Protein AF-A0A3L6FPJ0-F1 (afdb_monomer_lite)

Secondary structure (DSSP, 8-state):
--------PPP------GGGGGSTTHHHHHHHHHHS----SSHHHHHHHHHHHHHHHHHHHHHHHHHHHHHHHHHHHHHHHHHHHHHHHH---HHHHHHHHHHHHHHHHHHHHHHHHHHHHHHHHHHHHHGGG--

Organism: Zea mays (NCBI:txid4577)

pLDDT: mean 85.6, std 16.17, range [37.06, 98.19]

Sequence (135 aa):
MLSTEDSKKPVATFRYELLWHKKPDFRELVCRSWELPIRSKGSLNIWKEKVKRLKKYLKGWNFNEEGSNKRRREDLLKKINGLDIKNEEGGLSDNEKMAKKDCELLLNKLLFEEEMKMKQRARERLITEGDENTN

Structure (mmCIF, N/CA/C/O backbone):
data_AF-A0A3L6FPJ0-F1
#
_entry.id   AF-A0A3L6FPJ0-F1
#
loop_
_atom_site.group_PDB
_atom_site.id
_atom_site.type_symbol
_atom_site.label_atom_id
_atom_site.label_alt_id
_atom_site.label_comp_id
_atom_site.label_asym_id
_atom_site.label_entity_id
_atom_site.label_seq_id
_atom_site.pdbx_PDB_ins_code
_atom_site.Cartn_x
_atom_site.Cartn_y
_atom_site.Cartn_z
_atom_site.occupancy
_atom_site.B_iso_or_equiv
_atom_site.auth_seq_id
_atom_site.auth_comp_id
_atom_site.auth_asym_id
_atom_site.auth_atom_id
_atom_site.pdbx_PDB_model_num
ATOM 1 N N . MET A 1 1 ? 35.752 20.734 18.075 1.00 37.16 1 MET A N 1
ATOM 2 C CA . MET A 1 1 ? 34.520 20.906 17.277 1.00 37.16 1 MET A CA 1
ATOM 3 C C . MET A 1 1 ? 34.354 19.657 16.432 1.00 37.16 1 MET A C 1
ATOM 5 O O . MET A 1 1 ? 35.190 19.419 15.574 1.00 37.16 1 MET A O 1
ATOM 9 N N . LEU A 1 2 ? 33.370 18.817 16.751 1.00 37.06 2 LEU A N 1
ATOM 10 C CA . LEU A 1 2 ? 33.024 17.641 15.951 1.00 37.06 2 LEU A CA 1
ATOM 11 C C . LEU A 1 2 ? 32.244 18.127 14.726 1.00 37.06 2 LEU A C 1
ATOM 13 O O . LEU A 1 2 ? 31.154 18.673 14.881 1.00 37.06 2 LEU A O 1
ATOM 17 N N . SER A 1 3 ? 32.824 17.978 13.537 1.00 38.97 3 SER A N 1
ATOM 18 C CA . SER A 1 3 ? 32.113 18.202 12.279 1.00 38.97 3 SER A CA 1
ATOM 19 C C . SER A 1 3 ? 31.053 17.119 12.132 1.00 38.97 3 SER A C 1
ATOM 21 O O . SER A 1 3 ? 31.372 15.942 11.988 1.00 38.97 3 SER A O 1
ATOM 23 N N . THR A 1 4 ? 29.787 17.514 12.192 1.00 42.22 4 THR A N 1
ATOM 24 C CA . THR A 1 4 ? 28.667 16.697 11.736 1.00 42.22 4 THR A CA 1
ATOM 25 C C . THR A 1 4 ? 28.790 16.532 10.228 1.00 42.22 4 THR A C 1
ATOM 27 O O . THR A 1 4 ? 28.515 17.464 9.475 1.00 42.22 4 THR A O 1
ATOM 30 N N . GLU A 1 5 ? 29.238 15.360 9.787 1.00 47.47 5 GLU A N 1
ATOM 31 C CA . GLU A 1 5 ? 29.054 14.934 8.406 1.00 47.47 5 GLU A CA 1
ATOM 32 C C . GLU A 1 5 ? 27.550 14.872 8.124 1.00 47.47 5 GLU A C 1
ATOM 34 O O . GLU A 1 5 ? 26.813 14.089 8.729 1.00 47.47 5 GLU A O 1
ATOM 39 N N . ASP A 1 6 ? 27.087 15.733 7.218 1.00 45.09 6 ASP A N 1
ATOM 40 C CA . ASP A 1 6 ? 25.748 15.669 6.645 1.00 45.09 6 ASP A CA 1
ATOM 41 C C . ASP A 1 6 ? 25.563 14.301 5.979 1.00 45.09 6 ASP A C 1
ATOM 43 O O . ASP A 1 6 ? 25.961 14.072 4.832 1.00 45.09 6 ASP A O 1
ATOM 47 N N . SER A 1 7 ? 24.947 13.367 6.703 1.00 44.91 7 SER A N 1
ATOM 48 C CA . SER A 1 7 ? 24.533 12.080 6.160 1.00 44.91 7 SER A CA 1
ATOM 49 C C . SER A 1 7 ? 23.449 12.331 5.106 1.00 44.91 7 SER A C 1
ATOM 51 O O . SER A 1 7 ? 22.256 12.449 5.405 1.00 44.91 7 SER A O 1
ATOM 53 N N . LYS A 1 8 ? 23.865 12.485 3.841 1.00 46.53 8 LYS A N 1
ATOM 54 C CA . LYS A 1 8 ? 22.958 12.556 2.691 1.00 46.53 8 LYS A CA 1
ATOM 55 C C . LYS A 1 8 ? 22.072 11.318 2.727 1.00 46.53 8 LYS A C 1
ATOM 57 O O . LYS A 1 8 ? 22.552 10.206 2.514 1.00 46.53 8 LYS A O 1
ATOM 62 N N . LYS A 1 9 ? 20.769 11.512 2.966 1.00 43.84 9 LYS A N 1
ATOM 63 C CA . LYS A 1 9 ? 19.780 10.432 2.861 1.00 43.84 9 LYS A CA 1
ATOM 64 C C . LYS A 1 9 ? 19.988 9.727 1.515 1.00 43.84 9 LYS A C 1
ATOM 66 O O . LYS A 1 9 ? 19.951 10.409 0.486 1.00 43.84 9 LYS A O 1
ATOM 71 N N . PRO A 1 10 ? 20.222 8.404 1.495 1.00 52.47 10 PRO A N 1
ATOM 72 C CA . PRO A 1 10 ? 20.493 7.698 0.256 1.00 52.47 10 PRO A CA 1
ATOM 73 C C . PRO A 1 10 ? 19.323 7.904 -0.704 1.00 52.47 10 PRO A C 1
ATOM 75 O O . PRO A 1 10 ? 18.157 7.727 -0.341 1.00 52.47 10 PRO A O 1
ATOM 78 N N . VAL A 1 11 ? 19.636 8.317 -1.934 1.00 56.69 11 VAL A N 1
ATOM 79 C CA . VAL A 1 11 ? 18.635 8.472 -2.991 1.00 56.69 11 VAL A CA 1
ATOM 80 C C . VAL A 1 11 ? 17.964 7.118 -3.176 1.00 56.69 11 VAL A C 1
ATOM 82 O O . VAL A 1 11 ? 18.628 6.139 -3.513 1.00 56.69 11 VAL A O 1
ATOM 85 N N . ALA A 1 12 ? 16.652 7.050 -2.945 1.00 64.62 12 ALA A N 1
ATOM 86 C CA . ALA A 1 12 ? 15.902 5.812 -3.085 1.00 64.62 12 ALA A CA 1
ATOM 87 C C . ALA A 1 12 ? 16.012 5.294 -4.532 1.00 64.62 12 ALA A C 1
ATOM 89 O O . ALA A 1 12 ? 15.372 5.796 -5.468 1.00 64.62 12 ALA A O 1
ATOM 90 N N . THR A 1 13 ? 16.866 4.289 -4.725 1.00 71.94 13 THR A N 1
ATOM 91 C CA . THR A 1 13 ? 16.999 3.567 -5.986 1.00 71.94 13 THR A CA 1
ATOM 92 C C . THR A 1 13 ? 15.699 2.824 -6.276 1.00 71.94 13 THR A C 1
ATOM 94 O O . THR A 1 13 ? 14.972 2.409 -5.373 1.00 71.94 13 THR A O 1
ATOM 97 N N . PHE A 1 14 ? 15.351 2.710 -7.561 1.00 79.50 14 PHE A N 1
ATOM 98 C CA . PHE A 1 14 ? 14.171 1.939 -7.949 1.00 79.50 14 PHE A CA 1
ATOM 99 C C . PHE A 1 14 ? 14.372 0.480 -7.545 1.00 79.50 14 PHE A C 1
ATOM 101 O O . PHE A 1 14 ? 15.333 -0.134 -8.006 1.00 79.50 14 PHE A O 1
ATOM 108 N N . ARG A 1 15 ? 13.451 -0.069 -6.754 1.00 81.81 15 ARG A N 1
ATOM 109 C CA . ARG A 1 15 ? 13.391 -1.499 -6.451 1.00 81.81 15 ARG A CA 1
ATOM 110 C C . ARG A 1 15 ? 12.026 -2.032 -6.825 1.00 81.81 15 ARG A C 1
ATOM 112 O O . ARG A 1 15 ? 11.018 -1.352 -6.644 1.00 81.81 15 ARG A O 1
ATOM 119 N N . TYR A 1 16 ? 12.031 -3.230 -7.381 1.00 83.94 16 TYR A N 1
ATOM 120 C CA . TYR A 1 16 ? 10.822 -3.933 -7.755 1.00 83.94 16 TYR A CA 1
ATOM 121 C C . TYR A 1 16 ? 10.286 -4.702 -6.542 1.00 83.94 16 TYR A C 1
ATOM 123 O O . TYR A 1 16 ? 11.023 -5.481 -5.945 1.00 83.94 16 TYR A O 1
ATOM 131 N N . GLU A 1 17 ? 9.016 -4.525 -6.176 1.00 85.56 17 GLU A N 1
ATOM 132 C CA . GLU A 1 17 ? 8.413 -5.321 -5.099 1.00 85.56 17 GLU A CA 1
ATOM 133 C C . GLU A 1 17 ? 7.624 -6.495 -5.667 1.00 85.56 17 GLU A C 1
ATOM 135 O O . GLU A 1 17 ? 6.728 -6.318 -6.493 1.00 85.56 17 GLU A O 1
ATOM 140 N N . LEU A 1 18 ? 7.885 -7.703 -5.167 1.00 84.50 18 LEU A N 1
ATOM 141 C CA . LEU A 1 18 ? 7.206 -8.909 -5.651 1.00 84.50 18 LEU A CA 1
ATOM 142 C C . LEU A 1 18 ? 5.691 -8.853 -5.433 1.00 84.50 18 LEU A C 1
ATOM 144 O O . LEU A 1 18 ? 4.928 -9.368 -6.253 1.00 84.50 18 LEU A O 1
ATOM 148 N N . LEU A 1 19 ? 5.254 -8.191 -4.358 1.00 84.81 19 LEU A N 1
ATOM 149 C CA . LEU A 1 19 ? 3.840 -8.036 -4.021 1.00 84.81 19 LEU A CA 1
ATOM 150 C C . LEU A 1 19 ? 3.064 -7.181 -5.024 1.00 84.81 19 LEU A C 1
ATOM 152 O O . LEU A 1 19 ? 1.837 -7.271 -5.039 1.00 84.81 19 LEU A O 1
ATOM 156 N N . TRP A 1 20 ? 3.731 -6.401 -5.881 1.00 89.81 20 TRP A N 1
ATOM 157 C CA . TRP A 1 20 ? 3.044 -5.643 -6.924 1.00 89.81 20 TRP A CA 1
ATOM 158 C C . TRP A 1 20 ? 2.245 -6.559 -7.857 1.00 89.81 20 TRP A C 1
ATOM 160 O O . TRP A 1 20 ? 1.114 -6.233 -8.186 1.00 89.81 20 TRP A O 1
ATOM 170 N N . HIS A 1 21 ? 2.738 -7.763 -8.167 1.00 87.19 21 HIS A N 1
ATOM 171 C CA . HIS A 1 21 ? 2.002 -8.740 -8.983 1.00 87.19 21 HIS A CA 1
ATOM 172 C C . HIS A 1 21 ? 0.673 -9.205 -8.378 1.00 87.19 21 HIS A C 1
ATOM 174 O O . HIS A 1 21 ? -0.197 -9.670 -9.106 1.00 87.19 21 HIS A O 1
ATOM 180 N N . LYS A 1 22 ? 0.520 -9.124 -7.050 1.00 86.88 22 LYS A N 1
ATOM 181 C CA . LYS A 1 22 ? -0.718 -9.523 -6.365 1.00 86.88 22 LYS A CA 1
ATOM 182 C C . LYS A 1 22 ? -1.793 -8.439 -6.434 1.00 86.88 22 LYS A C 1
ATOM 184 O O . LYS A 1 22 ? -2.932 -8.693 -6.049 1.00 86.88 22 LYS A O 1
ATOM 189 N N . LYS A 1 23 ? -1.438 -7.230 -6.878 1.00 87.19 23 LYS A N 1
ATOM 190 C CA . LYS A 1 23 ? -2.381 -6.130 -7.041 1.00 87.19 23 LYS A CA 1
ATOM 191 C C . LYS A 1 23 ? -3.168 -6.330 -8.343 1.00 87.19 23 LYS A C 1
ATOM 193 O O . LYS A 1 23 ? -2.552 -6.561 -9.385 1.00 87.19 23 LYS A O 1
ATOM 198 N N . PRO A 1 24 ? -4.509 -6.274 -8.299 1.00 87.25 24 PRO A N 1
ATOM 199 C CA . PRO A 1 24 ? -5.352 -6.626 -9.444 1.00 87.25 24 PRO A CA 1
ATOM 200 C C . PRO A 1 24 ? -5.132 -5.707 -10.656 1.00 87.25 24 PRO A C 1
ATOM 202 O O . PRO A 1 24 ? -5.232 -6.149 -11.796 1.00 87.25 24 PRO A O 1
ATOM 205 N N . ASP A 1 25 ? -4.774 -4.448 -10.414 1.00 87.88 25 ASP A N 1
ATOM 206 C CA . ASP A 1 25 ? -4.526 -3.407 -11.414 1.00 87.88 25 ASP A CA 1
ATOM 207 C C . ASP A 1 25 ? -3.102 -3.438 -11.998 1.00 87.88 25 ASP A C 1
ATOM 209 O O . ASP A 1 25 ? -2.837 -2.821 -13.032 1.00 87.88 25 ASP A O 1
ATOM 213 N N . PHE A 1 26 ? -2.170 -4.176 -11.385 1.00 90.81 26 PHE A N 1
ATOM 214 C CA . PHE A 1 26 ? -0.754 -4.108 -11.748 1.00 90.81 26 PHE A CA 1
ATOM 215 C C . PHE A 1 26 ? -0.472 -4.567 -13.181 1.00 90.81 26 PHE A C 1
ATOM 217 O O . PHE A 1 26 ? 0.278 -3.916 -13.911 1.00 90.81 26 PHE A O 1
ATOM 224 N N . ARG A 1 27 ? -1.078 -5.679 -13.617 1.00 92.06 27 ARG A N 1
ATOM 225 C CA . ARG A 1 27 ? -0.866 -6.201 -14.978 1.00 92.06 27 ARG A CA 1
ATOM 226 C C . ARG A 1 27 ? -1.337 -5.201 -16.027 1.00 92.06 27 ARG A C 1
ATOM 228 O O . ARG A 1 27 ? -0.608 -4.910 -16.972 1.00 92.06 27 ARG A O 1
ATOM 235 N N . GLU A 1 28 ? -2.545 -4.680 -15.848 1.00 92.62 28 GLU A N 1
ATOM 236 C CA . GLU A 1 28 ? -3.127 -3.697 -16.757 1.00 92.62 28 GLU A CA 1
ATOM 237 C C . GLU A 1 28 ? -2.269 -2.431 -16.824 1.00 92.62 28 GLU A C 1
ATOM 239 O O . GLU A 1 28 ? -1.978 -1.925 -17.908 1.00 92.62 28 GLU A O 1
ATOM 244 N N . LEU A 1 29 ? -1.789 -1.965 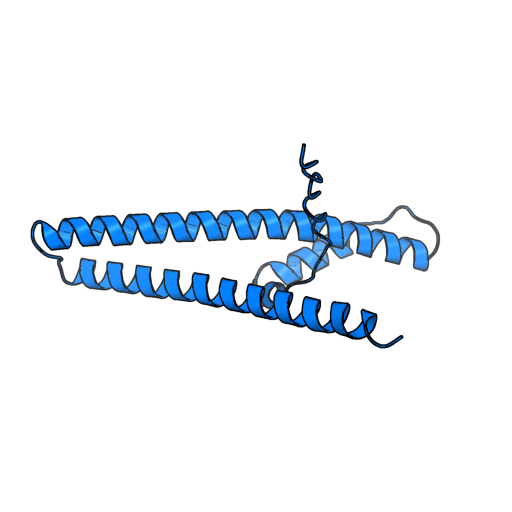-15.674 1.00 91.81 29 LEU A N 1
ATOM 245 C CA . LEU A 1 29 ? -0.896 -0.823 -15.565 1.00 91.81 29 LEU A CA 1
ATOM 246 C C . LEU A 1 29 ? 0.399 -1.012 -16.370 1.00 91.81 29 LEU A C 1
ATOM 248 O O . LEU A 1 29 ? 0.808 -0.113 -17.115 1.00 91.81 29 LEU A O 1
ATOM 252 N N . VAL A 1 30 ? 1.040 -2.179 -16.251 1.00 94.12 30 VAL A N 1
ATOM 253 C CA . VAL A 1 30 ? 2.259 -2.500 -17.008 1.00 94.12 30 VAL A CA 1
ATOM 254 C C . VAL A 1 30 ? 1.966 -2.545 -18.507 1.00 94.12 30 VAL A C 1
ATOM 256 O O . VAL A 1 30 ? 2.700 -1.915 -19.270 1.00 94.12 30 VAL A O 1
ATOM 259 N N . CYS A 1 31 ? 0.891 -3.221 -18.930 1.00 94.62 31 CYS A N 1
ATOM 260 C CA . CYS A 1 31 ? 0.482 -3.303 -20.337 1.00 94.62 31 CYS A CA 1
ATOM 261 C C . CYS A 1 31 ? 0.244 -1.914 -20.938 1.00 94.62 31 CYS A C 1
ATOM 263 O O . CYS A 1 31 ? 0.891 -1.558 -21.924 1.00 94.62 31 CYS A O 1
ATOM 265 N N . ARG A 1 32 ? -0.573 -1.082 -20.278 1.00 94.06 32 ARG A N 1
ATOM 266 C CA . ARG A 1 32 ? -0.855 0.298 -20.706 1.00 94.06 32 ARG A CA 1
ATOM 267 C C . ARG A 1 32 ? 0.430 1.111 -20.869 1.00 94.06 32 ARG A C 1
ATOM 269 O O . ARG A 1 32 ? 0.623 1.786 -21.875 1.00 94.06 32 ARG A O 1
ATOM 276 N N . SER A 1 33 ? 1.351 1.028 -19.905 1.00 94.12 33 SER A N 1
ATOM 277 C CA . SER A 1 33 ? 2.643 1.722 -19.989 1.00 94.12 33 SER A CA 1
ATOM 278 C C . SER A 1 33 ? 3.536 1.178 -21.112 1.00 94.12 33 SER A C 1
ATOM 280 O O . SER A 1 33 ? 4.282 1.936 -21.740 1.00 94.12 33 SER A O 1
ATOM 282 N N . TRP A 1 34 ? 3.473 -0.125 -21.389 1.00 94.12 34 TRP A N 1
ATOM 283 C CA . TRP A 1 34 ? 4.294 -0.788 -22.401 1.00 94.12 34 TRP A CA 1
ATOM 284 C C . TRP A 1 34 ? 3.826 -0.517 -23.834 1.00 94.12 34 TRP A C 1
ATOM 286 O O . TRP A 1 34 ? 4.659 -0.379 -24.734 1.00 94.12 34 TRP A O 1
ATOM 296 N N . GLU A 1 35 ? 2.518 -0.417 -24.047 1.00 94.50 35 GLU A N 1
ATOM 297 C CA . GLU A 1 35 ? 1.886 -0.202 -25.355 1.00 94.50 35 GLU A CA 1
ATOM 298 C C . GLU A 1 35 ? 2.089 1.215 -25.894 1.00 94.50 35 GLU A C 1
ATOM 300 O O . GLU A 1 35 ? 2.150 1.408 -27.108 1.00 94.50 35 GLU A O 1
ATOM 305 N N . LEU A 1 36 ? 2.281 2.202 -25.013 1.00 92.38 36 LEU A N 1
ATOM 306 C CA . LEU A 1 36 ? 2.511 3.584 -25.428 1.00 92.38 36 LEU A CA 1
ATOM 307 C C . LEU A 1 36 ? 3.697 3.688 -26.415 1.00 92.38 36 LEU A C 1
ATOM 309 O O . LEU A 1 36 ? 4.777 3.131 -26.161 1.00 92.38 36 LEU A O 1
ATOM 313 N N . PRO A 1 37 ? 3.558 4.446 -27.515 1.00 91.44 37 PRO A N 1
ATOM 314 C CA . PRO A 1 37 ? 4.608 4.562 -28.516 1.00 91.44 37 PRO A CA 1
ATOM 315 C C . PRO A 1 37 ? 5.865 5.228 -27.939 1.00 91.44 37 PRO A C 1
ATOM 317 O O . PRO A 1 37 ? 5.807 6.002 -26.979 1.00 91.44 37 PRO A O 1
ATOM 320 N N . ILE A 1 38 ? 7.019 4.920 -28.530 1.00 92.69 38 ILE A N 1
ATOM 321 C CA . ILE A 1 38 ? 8.299 5.578 -28.250 1.00 92.69 38 ILE A CA 1
ATOM 322 C C . ILE A 1 38 ? 8.815 6.161 -29.558 1.00 92.69 38 ILE A C 1
ATOM 324 O O . ILE A 1 38 ? 8.972 5.447 -30.545 1.00 92.69 38 ILE A O 1
ATOM 328 N N . ARG A 1 39 ? 9.119 7.459 -29.553 1.00 88.44 39 ARG A N 1
ATOM 329 C CA . ARG A 1 39 ? 9.763 8.137 -30.681 1.00 88.44 39 ARG A CA 1
ATOM 330 C C . ARG A 1 39 ? 11.276 7.961 -30.570 1.00 88.44 39 ARG A C 1
ATOM 332 O O . ARG A 1 39 ? 11.977 8.859 -30.121 1.00 88.44 39 ARG A O 1
ATOM 339 N N . SER A 1 40 ? 11.766 6.775 -30.915 1.00 89.19 40 SER A N 1
ATOM 340 C CA . SER A 1 40 ? 13.199 6.483 -30.977 1.00 89.19 40 SER A CA 1
ATOM 341 C C . SER A 1 40 ? 13.501 5.551 -32.144 1.00 89.19 40 SER A C 1
ATOM 343 O O . SER A 1 40 ? 12.649 4.764 -32.552 1.00 89.19 40 SER A O 1
ATOM 345 N N . LYS A 1 41 ? 14.710 5.658 -32.697 1.00 88.94 41 LYS A N 1
ATOM 346 C CA . LYS A 1 41 ? 15.181 4.807 -33.793 1.00 88.94 41 LYS A CA 1
ATOM 347 C C . LYS A 1 41 ? 15.993 3.644 -33.220 1.00 88.94 41 LYS A C 1
ATOM 349 O O . LYS A 1 41 ? 16.844 3.847 -32.353 1.00 88.94 41 LYS A O 1
ATOM 354 N N . GLY A 1 42 ? 15.742 2.444 -33.740 1.00 91.75 42 GLY A N 1
ATOM 355 C CA . GLY A 1 42 ? 16.418 1.212 -33.332 1.00 91.75 42 GLY A CA 1
ATOM 356 C C . GLY A 1 42 ? 15.719 0.487 -32.179 1.00 91.75 42 GLY A C 1
ATOM 357 O O . GLY A 1 42 ? 15.307 1.092 -31.187 1.00 91.75 42 GLY A O 1
ATOM 358 N N . SER A 1 43 ? 15.610 -0.836 -32.305 1.00 90.19 43 SER A N 1
ATOM 359 C CA . SER A 1 43 ? 14.909 -1.716 -31.360 1.00 90.19 43 SER A CA 1
ATOM 360 C C . SER A 1 43 ? 15.443 -1.603 -29.928 1.00 90.19 43 SER A C 1
ATOM 362 O O . SER A 1 43 ? 14.660 -1.507 -28.983 1.00 90.19 43 SER A O 1
ATOM 364 N N . LEU A 1 44 ? 16.767 -1.531 -29.760 1.00 93.88 44 LEU A N 1
ATOM 365 C CA . LEU A 1 44 ? 17.404 -1.415 -28.447 1.00 93.88 44 LEU A CA 1
ATOM 366 C C . LEU A 1 44 ? 17.060 -0.096 -27.742 1.00 93.88 44 LEU A C 1
ATOM 368 O O . LEU A 1 44 ? 16.777 -0.091 -26.544 1.00 93.88 44 LEU A O 1
ATOM 372 N N . ASN A 1 45 ? 17.060 1.022 -28.469 1.00 93.38 45 ASN A N 1
ATOM 373 C CA . ASN A 1 45 ? 16.721 2.321 -27.889 1.00 93.38 45 ASN A CA 1
ATOM 374 C C . ASN A 1 45 ? 15.238 2.392 -27.522 1.00 93.38 45 ASN A C 1
ATOM 376 O O . ASN A 1 45 ? 14.899 2.883 -26.448 1.00 93.38 45 ASN A O 1
ATOM 380 N N . ILE A 1 46 ? 14.362 1.843 -28.370 1.00 93.69 46 ILE A N 1
ATOM 381 C CA . ILE A 1 46 ? 12.934 1.714 -28.060 1.00 93.69 46 ILE A CA 1
ATOM 382 C C . ILE A 1 46 ? 12.749 0.923 -26.764 1.00 93.69 46 ILE A C 1
ATOM 384 O O . ILE A 1 46 ? 12.033 1.373 -25.870 1.00 93.69 46 ILE A O 1
ATOM 388 N N . TRP A 1 47 ? 13.421 -0.223 -26.629 1.00 94.06 47 TRP A N 1
ATOM 389 C CA . TRP A 1 47 ? 13.347 -1.042 -25.422 1.00 94.06 47 TRP A CA 1
ATOM 390 C C . TRP A 1 47 ? 13.840 -0.289 -24.176 1.00 94.06 47 TRP A C 1
ATOM 392 O O . TRP A 1 47 ? 13.125 -0.238 -23.173 1.00 94.06 47 TRP A O 1
ATOM 402 N N . LYS A 1 48 ? 15.008 0.369 -24.246 1.00 94.44 48 LYS A N 1
ATOM 403 C CA . LYS A 1 48 ? 15.564 1.167 -23.136 1.00 94.44 48 LYS A CA 1
ATOM 404 C C . LYS A 1 48 ? 14.593 2.257 -22.674 1.00 94.44 48 LYS A C 1
ATOM 406 O O . LYS A 1 48 ? 14.346 2.395 -21.475 1.00 94.44 48 LYS A O 1
ATOM 411 N N . GLU A 1 49 ? 14.005 2.996 -23.611 1.00 95.19 49 GLU A N 1
ATOM 412 C CA . GLU A 1 49 ? 13.050 4.062 -23.296 1.00 95.19 49 GLU A CA 1
ATOM 413 C C . GLU A 1 49 ? 11.730 3.519 -22.727 1.00 95.19 49 GLU A C 1
ATOM 415 O O . GLU A 1 49 ? 11.199 4.090 -21.770 1.00 95.19 49 GLU A O 1
ATOM 420 N N . LYS A 1 50 ? 11.232 2.373 -23.219 1.00 95.00 50 LYS A N 1
ATOM 421 C CA . LYS A 1 50 ? 10.075 1.691 -22.612 1.00 95.00 50 LYS A CA 1
ATOM 422 C C . LYS A 1 50 ? 10.350 1.309 -21.159 1.00 95.00 50 LYS A C 1
ATOM 424 O O . LYS A 1 50 ? 9.546 1.630 -20.284 1.00 95.00 50 LYS A O 1
ATOM 429 N N . VAL A 1 51 ? 11.499 0.689 -20.880 1.00 93.69 51 VAL A N 1
ATOM 430 C CA . VAL A 1 51 ? 11.900 0.307 -19.515 1.00 93.69 51 VAL A CA 1
ATOM 431 C C . VAL A 1 51 ? 12.034 1.537 -18.615 1.00 93.69 51 VAL A C 1
ATOM 433 O O . VAL A 1 51 ? 11.542 1.534 -17.486 1.00 93.69 51 VAL A O 1
ATOM 436 N N . LYS A 1 52 ? 12.657 2.616 -19.101 1.00 93.38 52 LYS A N 1
ATOM 437 C CA . LYS A 1 52 ? 12.808 3.873 -18.353 1.00 93.38 52 LYS A CA 1
ATOM 438 C C . LYS A 1 52 ? 11.456 4.496 -17.999 1.00 93.38 52 LYS A C 1
ATOM 440 O O . LYS A 1 52 ? 11.243 4.875 -16.844 1.00 93.38 52 LYS A O 1
ATOM 445 N N . ARG A 1 53 ? 10.530 4.566 -18.961 1.00 94.50 53 ARG A N 1
ATOM 446 C CA . ARG A 1 53 ? 9.162 5.054 -18.736 1.00 94.50 53 ARG A CA 1
ATOM 447 C C . ARG A 1 53 ? 8.425 4.187 -17.722 1.00 94.50 53 ARG A C 1
ATOM 449 O O . ARG A 1 53 ? 7.851 4.730 -16.780 1.00 94.50 53 ARG A O 1
ATOM 456 N N . LEU A 1 54 ? 8.490 2.866 -17.878 1.00 94.50 54 LEU A N 1
ATOM 457 C CA . LEU A 1 54 ? 7.856 1.924 -16.962 1.00 94.50 54 LEU A CA 1
ATOM 458 C C . LEU A 1 54 ? 8.377 2.106 -15.531 1.00 94.50 54 LEU A C 1
ATOM 460 O O . LEU A 1 54 ? 7.576 2.251 -14.615 1.00 94.50 54 LEU A O 1
ATOM 464 N N . LYS A 1 55 ? 9.700 2.213 -15.337 1.00 92.81 55 LYS A N 1
ATOM 465 C CA . LYS A 1 55 ? 10.299 2.498 -14.021 1.00 92.81 55 LYS A CA 1
ATOM 466 C C . LYS A 1 55 ? 9.759 3.793 -13.411 1.00 92.81 55 LYS A C 1
ATOM 468 O O . LYS A 1 55 ? 9.393 3.803 -12.239 1.00 92.81 55 LYS A O 1
ATOM 473 N N . LYS A 1 56 ? 9.690 4.885 -14.183 1.00 91.38 56 LYS A N 1
ATOM 474 C CA . LYS A 1 56 ? 9.152 6.172 -13.699 1.00 91.38 56 LYS A CA 1
ATOM 475 C C . LYS A 1 56 ? 7.685 6.046 -13.286 1.00 91.38 56 LYS A C 1
ATOM 477 O O . LYS A 1 56 ? 7.306 6.553 -12.235 1.00 91.38 56 LYS A O 1
ATOM 482 N N . TYR A 1 57 ? 6.886 5.362 -14.097 1.00 91.81 57 TYR A N 1
ATOM 483 C CA . TYR A 1 57 ? 5.468 5.164 -13.830 1.00 91.81 57 TYR A CA 1
ATOM 484 C C . TYR A 1 57 ? 5.243 4.321 -12.567 1.00 91.81 57 TYR A C 1
ATOM 486 O O . TYR A 1 57 ? 4.504 4.733 -11.677 1.00 91.81 57 TYR A O 1
ATOM 494 N N . LEU A 1 58 ? 5.959 3.199 -12.438 1.00 92.75 58 LEU A N 1
ATOM 495 C CA . LEU A 1 58 ? 5.894 2.320 -11.268 1.00 92.75 58 LEU A CA 1
ATOM 496 C C . LEU A 1 58 ? 6.309 3.026 -9.974 1.00 92.75 58 LEU A C 1
ATOM 498 O O . LEU A 1 58 ? 5.688 2.796 -8.942 1.00 92.75 58 LEU A O 1
ATOM 502 N N . LYS A 1 59 ? 7.301 3.928 -10.020 1.00 90.00 59 LYS A N 1
ATOM 503 C CA . LYS A 1 59 ? 7.643 4.768 -8.858 1.00 90.00 59 LYS A CA 1
ATOM 504 C C . LYS A 1 59 ? 6.459 5.615 -8.394 1.00 90.00 59 LYS A C 1
ATOM 506 O O . LYS A 1 59 ? 6.172 5.645 -7.203 1.00 90.00 59 LYS A O 1
ATOM 511 N N . GLY A 1 60 ? 5.793 6.303 -9.324 1.00 90.88 60 GLY A N 1
ATOM 512 C CA . GLY A 1 60 ? 4.647 7.158 -9.005 1.00 90.88 60 GLY A CA 1
ATOM 513 C C . GLY A 1 60 ? 3.454 6.359 -8.485 1.00 90.88 60 GLY A C 1
ATOM 514 O O . GLY A 1 60 ? 2.864 6.719 -7.472 1.00 90.88 60 GLY A O 1
ATOM 515 N N . TRP A 1 61 ? 3.147 5.236 -9.133 1.00 92.50 61 TRP A N 1
ATOM 516 C CA . TRP A 1 61 ? 2.092 4.335 -8.677 1.00 92.50 61 TRP A CA 1
ATOM 517 C C . TRP A 1 61 ? 2.382 3.770 -7.280 1.00 92.50 61 TRP A C 1
ATOM 519 O O . TRP A 1 61 ? 1.522 3.866 -6.411 1.00 92.50 61 TRP A O 1
ATOM 529 N N . ASN A 1 62 ? 3.603 3.288 -7.011 1.00 90.81 62 ASN A N 1
ATOM 530 C CA . ASN A 1 62 ? 3.950 2.763 -5.686 1.00 90.81 62 ASN A CA 1
ATOM 531 C C . ASN A 1 62 ? 3.870 3.837 -4.594 1.00 90.81 62 ASN A C 1
ATOM 533 O O . ASN A 1 62 ? 3.421 3.545 -3.494 1.00 90.81 62 ASN A O 1
ATOM 537 N N . PHE A 1 63 ? 4.270 5.077 -4.890 1.00 90.19 63 PHE A N 1
ATOM 538 C CA . PHE A 1 63 ? 4.130 6.185 -3.942 1.00 90.19 63 PHE A CA 1
ATOM 539 C C . PHE A 1 63 ? 2.661 6.427 -3.561 1.00 90.19 63 PHE A C 1
ATOM 541 O O . PHE A 1 63 ? 2.337 6.587 -2.384 1.00 90.19 63 PHE A O 1
ATOM 548 N N . ASN A 1 64 ? 1.761 6.394 -4.547 1.00 91.69 64 ASN A N 1
ATOM 549 C CA . ASN A 1 64 ? 0.325 6.522 -4.303 1.00 91.69 64 ASN A CA 1
ATOM 550 C C . ASN A 1 64 ? -0.223 5.328 -3.507 1.00 91.69 64 ASN A C 1
ATOM 552 O O . ASN A 1 64 ? -0.983 5.528 -2.560 1.00 91.69 64 ASN A O 1
ATOM 556 N N . GLU A 1 65 ? 0.195 4.106 -3.845 1.00 90.06 65 GLU A N 1
ATOM 557 C CA . GLU A 1 65 ? -0.187 2.887 -3.125 1.00 90.06 65 GLU A CA 1
ATOM 558 C C . GLU A 1 65 ? 0.281 2.908 -1.664 1.00 90.06 65 GLU A C 1
ATOM 560 O O . GLU A 1 65 ? -0.494 2.604 -0.759 1.00 90.06 65 GLU A O 1
ATOM 565 N N . GLU A 1 66 ? 1.533 3.292 -1.398 1.00 89.38 66 GLU A N 1
ATOM 566 C CA . GLU A 1 66 ? 2.063 3.447 -0.038 1.00 89.38 66 GLU A CA 1
ATOM 567 C C . GLU A 1 66 ? 1.281 4.513 0.744 1.00 89.38 66 GLU A C 1
ATOM 569 O O . GLU A 1 66 ? 0.916 4.284 1.900 1.00 89.38 66 GLU A O 1
ATOM 574 N N . GLY A 1 67 ? 0.942 5.638 0.106 1.00 92.56 67 GLY A N 1
ATOM 575 C CA . GLY A 1 67 ? 0.102 6.676 0.703 1.00 92.56 67 GLY A CA 1
ATOM 576 C C . GLY A 1 67 ? -1.311 6.188 1.040 1.00 92.56 67 GLY A C 1
ATOM 577 O O . GLY A 1 67 ? -1.810 6.449 2.135 1.00 92.56 67 GLY A O 1
ATOM 578 N N . SER A 1 68 ? -1.939 5.444 0.129 1.00 93.00 68 SER A N 1
ATOM 579 C CA . SER A 1 68 ? -3.261 4.838 0.322 1.00 93.00 68 SER A CA 1
ATOM 580 C C . SER A 1 68 ? -3.256 3.827 1.473 1.00 93.00 68 SER A C 1
ATOM 582 O O . SER A 1 68 ? -4.092 3.900 2.375 1.00 93.00 68 SER A O 1
ATOM 584 N N . ASN A 1 69 ? -2.251 2.944 1.516 1.00 92.12 69 ASN A N 1
ATOM 585 C CA . ASN A 1 69 ? -2.090 1.972 2.599 1.00 92.12 69 ASN A CA 1
ATOM 586 C C . ASN A 1 69 ? -1.870 2.659 3.950 1.00 92.12 69 ASN A C 1
ATOM 588 O O . ASN A 1 69 ? -2.472 2.248 4.941 1.00 92.12 69 ASN A O 1
ATOM 592 N N . LYS A 1 70 ? -1.059 3.726 3.998 1.00 94.25 70 LYS A N 1
ATOM 593 C CA . LYS A 1 70 ? -0.839 4.506 5.222 1.00 94.25 70 LYS A CA 1
ATOM 594 C C . LYS A 1 70 ? -2.149 5.092 5.754 1.00 94.25 70 LYS A C 1
ATOM 596 O O . LYS A 1 70 ? -2.467 4.870 6.918 1.00 94.25 70 LYS A O 1
ATOM 601 N N . ARG A 1 71 ? -2.931 5.764 4.900 1.00 96.94 71 ARG A N 1
ATOM 602 C CA . ARG A 1 71 ? -4.242 6.325 5.281 1.00 96.94 71 ARG A CA 1
ATOM 603 C C . ARG A 1 71 ? -5.190 5.241 5.780 1.00 96.94 71 ARG A C 1
ATOM 605 O O . ARG A 1 71 ? -5.762 5.376 6.852 1.00 96.94 71 ARG A O 1
ATOM 612 N N . ARG A 1 72 ? -5.275 4.116 5.064 1.00 96.31 72 ARG A N 1
ATOM 613 C CA . ARG A 1 72 ? -6.121 2.987 5.466 1.00 96.31 72 ARG A CA 1
ATOM 614 C C . ARG A 1 72 ? -5.749 2.443 6.847 1.00 96.31 72 ARG A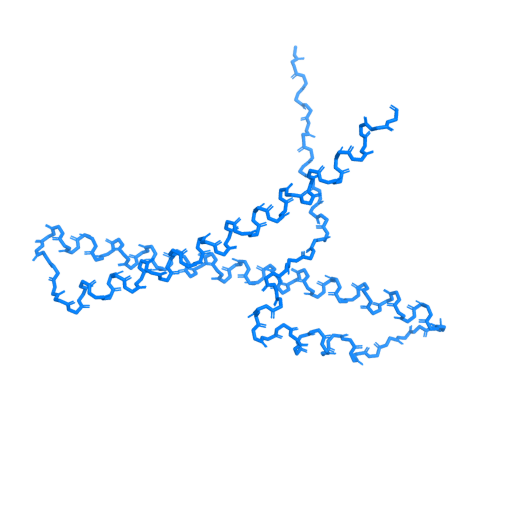 C 1
ATOM 616 O O . ARG A 1 72 ? -6.643 2.116 7.620 1.00 96.31 72 ARG A O 1
ATOM 623 N N . ARG A 1 73 ? -4.454 2.343 7.171 1.00 96.94 73 ARG A N 1
ATOM 624 C CA . ARG A 1 73 ? -4.003 1.944 8.516 1.00 96.94 73 ARG A CA 1
ATOM 625 C C . ARG A 1 73 ? -4.408 2.967 9.573 1.00 96.94 73 ARG A C 1
ATOM 627 O O . ARG A 1 73 ? -4.918 2.568 10.613 1.00 96.94 73 ARG A O 1
ATOM 634 N N . GLU A 1 74 ? -4.213 4.257 9.307 1.00 97.75 74 GLU A N 1
ATOM 635 C CA . GLU A 1 74 ? -4.618 5.333 10.222 1.00 97.75 74 GLU A CA 1
ATOM 636 C C . GLU A 1 74 ? -6.130 5.317 10.484 1.00 97.75 74 GLU A C 1
ATOM 638 O O . GLU A 1 74 ? -6.554 5.441 11.629 1.00 97.75 74 GLU A O 1
ATOM 643 N N . ASP A 1 75 ? -6.946 5.105 9.452 1.00 98.12 75 ASP A N 1
ATOM 644 C CA . ASP A 1 75 ? -8.404 5.046 9.580 1.00 98.12 75 ASP A CA 1
ATOM 645 C C . ASP A 1 75 ? -8.865 3.815 10.373 1.00 98.12 75 ASP A C 1
ATOM 647 O O . ASP A 1 75 ? -9.751 3.918 11.223 1.00 98.12 75 ASP A O 1
ATOM 651 N N . LEU A 1 76 ? -8.233 2.656 10.146 1.00 98.00 76 LEU A N 1
ATOM 652 C CA . LEU A 1 76 ? -8.492 1.445 10.931 1.00 98.00 76 LEU A CA 1
ATOM 653 C C . LEU A 1 76 ? -8.123 1.645 12.404 1.00 98.00 76 LEU A C 1
ATOM 655 O O . LEU A 1 76 ? -8.926 1.314 13.271 1.00 98.00 76 LEU A O 1
ATOM 659 N N . LEU A 1 77 ? -6.956 2.230 12.685 1.00 98.00 77 LEU A N 1
ATOM 660 C CA . LEU A 1 77 ? -6.517 2.535 14.049 1.00 98.00 77 LEU A CA 1
ATOM 661 C C . LEU A 1 77 ? -7.468 3.509 14.748 1.00 98.00 77 LEU A C 1
ATOM 663 O O . LEU A 1 77 ? -7.856 3.262 15.884 1.00 98.00 77 LEU A O 1
ATOM 667 N N . LYS A 1 78 ? -7.903 4.577 14.066 1.00 98.19 78 LYS A N 1
ATOM 668 C CA . LYS A 1 78 ? -8.894 5.519 14.610 1.00 98.19 78 LYS A CA 1
ATOM 669 C C . LYS A 1 78 ? -10.206 4.823 14.956 1.00 98.19 78 LYS A C 1
ATOM 671 O O . LYS A 1 78 ? -10.769 5.082 16.015 1.00 98.19 78 LYS A O 1
ATOM 676 N N . LYS A 1 79 ? -10.690 3.938 14.078 1.00 97.44 79 LYS A N 1
ATOM 677 C CA . LYS A 1 79 ? -11.933 3.194 14.308 1.00 97.44 79 LYS A CA 1
ATOM 678 C C . LYS A 1 79 ? -11.811 2.222 15.482 1.00 97.44 79 LYS A C 1
ATOM 680 O O . LYS A 1 79 ? -12.723 2.172 16.299 1.00 97.44 79 LYS A O 1
ATOM 685 N N . ILE A 1 80 ? -10.699 1.492 15.580 1.00 97.88 80 ILE A N 1
ATOM 686 C CA . ILE A 1 80 ? -10.418 0.600 16.715 1.00 97.88 80 ILE A CA 1
ATOM 687 C C . ILE A 1 80 ? -10.374 1.411 18.014 1.00 97.88 80 ILE A C 1
ATOM 689 O O . ILE A 1 80 ? -11.124 1.106 18.932 1.00 97.88 80 ILE A O 1
ATOM 693 N N . ASN A 1 81 ? -9.615 2.509 18.043 1.00 97.75 81 ASN A N 1
ATOM 694 C CA . ASN A 1 81 ? -9.495 3.369 19.220 1.00 97.75 81 ASN A CA 1
ATOM 695 C C . ASN A 1 81 ? -10.843 3.962 19.667 1.00 97.75 81 ASN A C 1
ATOM 697 O O . ASN A 1 81 ? -11.132 4.022 20.855 1.00 97.75 81 ASN A O 1
ATOM 701 N 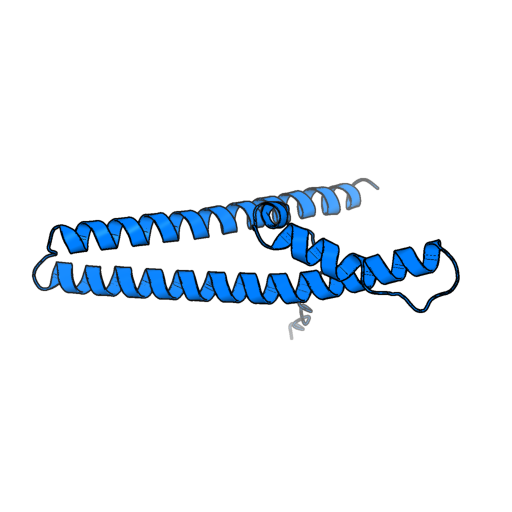N . GLY A 1 82 ? -11.696 4.381 18.727 1.00 97.12 82 GLY A N 1
ATOM 702 C CA . GLY A 1 82 ? -13.046 4.849 19.055 1.00 97.12 82 GLY A CA 1
ATOM 703 C C . GLY A 1 82 ? -13.928 3.757 19.674 1.00 97.12 82 GLY A C 1
ATOM 704 O O . GLY A 1 82 ? -14.708 4.037 20.581 1.00 97.12 82 GLY A O 1
ATOM 705 N N . LEU A 1 83 ? -13.786 2.508 19.216 1.00 96.56 83 LEU A N 1
ATOM 706 C CA . LEU A 1 83 ? -14.479 1.359 19.805 1.00 96.56 83 LEU A CA 1
ATOM 707 C C . LEU A 1 83 ? -13.898 0.975 21.173 1.00 96.56 83 LEU A C 1
ATOM 709 O O . LEU A 1 83 ? -14.655 0.550 22.037 1.00 96.56 83 LEU A O 1
ATOM 713 N N . ASP A 1 84 ? -12.596 1.152 21.391 1.00 96.25 84 ASP A N 1
ATOM 714 C CA . ASP A 1 84 ? -11.954 0.919 22.690 1.00 96.25 84 ASP A CA 1
ATOM 715 C C . ASP A 1 84 ? -12.442 1.900 23.752 1.00 96.25 84 ASP A C 1
ATOM 717 O O . ASP A 1 84 ? -12.897 1.464 24.807 1.00 96.25 84 ASP A O 1
ATOM 721 N N . ILE A 1 85 ? -12.469 3.197 23.432 1.00 96.88 85 ILE A N 1
ATOM 722 C CA . ILE A 1 85 ? -13.011 4.235 24.323 1.00 96.88 85 ILE A CA 1
ATOM 723 C C . ILE A 1 85 ? -14.461 3.909 24.693 1.00 96.88 85 ILE A C 1
ATOM 725 O O . ILE A 1 85 ? -14.816 3.861 25.867 1.00 96.88 85 ILE A O 1
ATOM 729 N N . LYS A 1 86 ? -15.298 3.586 23.699 1.00 95.38 86 LYS A N 1
ATOM 730 C CA . LYS A 1 86 ? -16.689 3.199 23.960 1.00 95.38 86 LYS A CA 1
ATOM 731 C C . LYS A 1 86 ? -16.786 1.952 24.850 1.00 95.38 86 LYS A C 1
ATOM 733 O O . LYS A 1 86 ? -17.663 1.866 25.710 1.00 95.38 86 LYS A O 1
ATOM 738 N N . ASN A 1 87 ? -15.908 0.972 24.638 1.00 94.44 87 ASN A N 1
ATOM 739 C CA . ASN A 1 87 ? -15.879 -0.240 25.446 1.00 94.44 87 ASN A CA 1
ATOM 740 C C . ASN A 1 87 ? -15.562 0.060 26.919 1.00 94.44 87 ASN A C 1
ATOM 742 O O . ASN A 1 87 ? -16.145 -0.574 27.794 1.00 94.44 87 ASN A O 1
ATOM 746 N N . GLU A 1 88 ? -14.677 1.021 27.183 1.00 94.25 88 GLU A N 1
ATOM 747 C CA . GLU A 1 88 ? -14.340 1.484 28.535 1.00 94.25 88 GLU A CA 1
ATOM 748 C C . GLU A 1 88 ? -15.490 2.265 29.191 1.00 94.25 88 GLU A C 1
ATOM 750 O O . GLU A 1 88 ? -15.735 2.106 30.385 1.00 94.25 88 GLU A O 1
ATOM 755 N N . GLU A 1 89 ? -16.228 3.065 28.418 1.00 91.88 89 GLU A N 1
ATOM 756 C CA . GLU A 1 89 ? -17.317 3.919 28.919 1.00 91.88 89 GLU A CA 1
ATOM 757 C C . GLU A 1 89 ? -18.619 3.161 29.225 1.00 91.88 89 GLU A C 1
ATOM 759 O O . GLU A 1 89 ? -19.408 3.593 30.067 1.00 91.88 89 GLU A O 1
ATOM 764 N N . GLY A 1 90 ? -18.875 2.035 28.553 1.00 88.88 90 GLY A N 1
ATOM 765 C CA . GLY A 1 90 ? -20.133 1.300 28.740 1.00 88.88 90 GLY A CA 1
ATOM 766 C C . GLY A 1 90 ? -20.232 -0.049 28.032 1.00 88.88 90 GLY A C 1
ATOM 767 O O . GLY A 1 90 ? -21.323 -0.613 27.949 1.00 88.88 90 GLY A O 1
ATOM 768 N N . GLY A 1 91 ? -19.114 -0.578 27.528 1.00 91.81 91 GLY A N 1
ATOM 769 C CA . GLY A 1 91 ? -19.071 -1.825 26.770 1.00 91.81 91 GLY A CA 1
ATOM 770 C C . GLY A 1 91 ? -19.531 -1.694 25.312 1.00 91.81 91 GLY A C 1
ATOM 771 O O . GLY A 1 91 ? -20.081 -0.686 24.868 1.00 91.81 91 GLY A O 1
ATOM 772 N N . LEU A 1 92 ? -19.287 -2.754 24.538 1.00 94.81 92 LEU A N 1
ATOM 773 C CA . LEU A 1 92 ? -19.683 -2.858 23.130 1.00 94.81 92 LEU A CA 1
ATOM 774 C C . LEU A 1 92 ? -20.855 -3.818 22.934 1.00 94.81 92 LEU A C 1
ATOM 776 O O . LEU A 1 92 ? -20.919 -4.883 23.555 1.00 94.81 92 LEU A O 1
ATOM 780 N N . SER A 1 93 ? -21.728 -3.489 21.983 1.00 94.88 93 SER A N 1
ATOM 781 C CA . SER A 1 93 ? -22.673 -4.464 21.431 1.00 94.88 93 SER A CA 1
ATOM 782 C C . SER A 1 93 ? -21.938 -5.554 20.642 1.00 94.88 93 SER A C 1
ATOM 784 O O . SER A 1 93 ? -20.799 -5.373 20.205 1.00 94.88 93 SER A O 1
ATOM 786 N N . ASP A 1 94 ? -22.585 -6.693 20.404 1.00 95.31 94 ASP A N 1
ATOM 787 C CA . ASP A 1 94 ? -21.945 -7.795 19.674 1.00 95.31 94 ASP A CA 1
ATOM 788 C C . ASP A 1 94 ? -21.597 -7.426 18.223 1.00 95.31 94 ASP A C 1
ATOM 790 O O . ASP A 1 94 ? -20.540 -7.816 17.723 1.00 95.31 94 ASP A O 1
ATOM 794 N N . ASN A 1 95 ? -22.411 -6.581 17.584 1.00 96.00 95 ASN A N 1
ATOM 795 C CA . ASN A 1 95 ? -22.109 -6.024 16.262 1.00 96.00 95 ASN A CA 1
ATOM 796 C C . ASN A 1 95 ? -20.838 -5.162 16.280 1.00 96.00 95 ASN A C 1
ATOM 798 O O . ASN A 1 95 ? -20.034 -5.206 15.352 1.00 96.00 95 ASN A O 1
ATOM 802 N N . GLU A 1 96 ? -20.629 -4.387 17.342 1.00 94.81 96 GLU A N 1
ATOM 803 C CA . GLU A 1 96 ? -19.456 -3.524 17.484 1.00 94.81 96 GLU A CA 1
ATOM 804 C C . GLU A 1 96 ? -18.194 -4.311 17.819 1.00 94.81 96 GLU A C 1
ATOM 806 O O . GLU A 1 96 ? -17.132 -4.016 17.271 1.00 94.81 96 GLU A O 1
ATOM 811 N N . LYS A 1 97 ? -18.307 -5.358 18.643 1.00 95.81 97 LYS A N 1
ATOM 812 C CA . LYS A 1 97 ? -17.211 -6.312 18.868 1.00 95.81 97 LYS A CA 1
ATOM 813 C C . LYS A 1 97 ? -16.788 -6.972 17.556 1.00 95.81 97 LYS A C 1
ATOM 815 O O . LYS A 1 97 ? -15.595 -7.085 17.283 1.00 95.81 97 LYS A O 1
ATOM 820 N N . MET A 1 98 ? -17.755 -7.374 16.728 1.00 96.81 98 MET A N 1
ATOM 821 C CA . MET A 1 98 ? -17.482 -7.949 15.411 1.00 96.81 98 MET A CA 1
ATOM 822 C C . MET A 1 98 ? -16.802 -6.932 14.489 1.00 96.81 98 MET A C 1
ATOM 824 O O . MET A 1 98 ? -15.752 -7.226 13.924 1.00 96.81 98 MET A O 1
ATOM 828 N N . ALA A 1 99 ? -17.319 -5.702 14.424 1.00 96.00 99 ALA A N 1
ATOM 829 C CA . ALA A 1 99 ? -16.718 -4.633 13.633 1.00 96.00 99 ALA A CA 1
ATOM 830 C C . ALA A 1 99 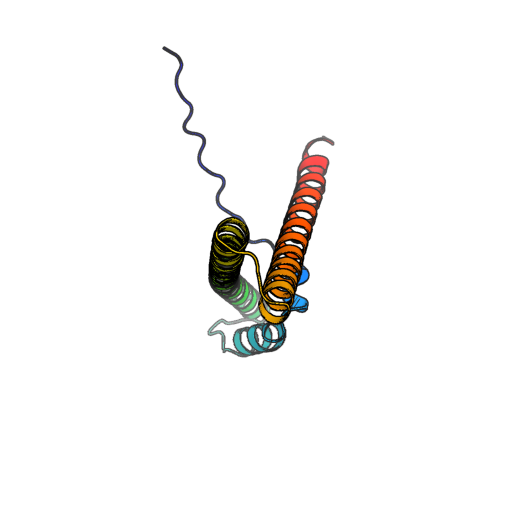? -15.286 -4.292 14.081 1.00 96.00 99 ALA A C 1
ATOM 832 O O . ALA A 1 99 ? -14.429 -4.037 13.233 1.00 96.00 99 ALA A O 1
ATOM 833 N N . LYS A 1 100 ? -15.013 -4.300 15.393 1.00 96.62 100 LYS A N 1
ATOM 834 C CA . LYS A 1 100 ? -13.663 -4.123 15.943 1.00 96.62 100 LYS A CA 1
ATOM 835 C C . LYS A 1 100 ? -12.735 -5.235 15.455 1.00 96.62 100 LYS A C 1
ATOM 837 O O . LYS A 1 100 ? -11.683 -4.941 14.889 1.00 96.62 100 LYS A O 1
ATOM 842 N N . LYS A 1 101 ? -13.161 -6.493 15.593 1.00 97.38 101 LYS A N 1
ATOM 843 C CA . LYS A 1 101 ? -12.397 -7.667 15.152 1.00 97.38 101 LYS A CA 1
ATOM 844 C C . LYS A 1 101 ? -12.089 -7.625 13.654 1.00 97.38 101 LYS A C 1
ATOM 846 O O . LYS A 1 101 ? -10.961 -7.896 13.252 1.00 97.38 101 LYS A O 1
ATOM 851 N N . ASP A 1 102 ? -13.052 -7.237 12.824 1.00 97.69 102 ASP A N 1
ATOM 852 C CA . ASP A 1 102 ? -12.837 -7.089 11.381 1.00 97.69 102 ASP A CA 1
ATOM 853 C C . ASP A 1 102 ? -11.803 -6.000 11.068 1.00 97.69 102 ASP A C 1
ATOM 855 O O . ASP A 1 102 ? -10.935 -6.180 10.208 1.00 97.69 102 ASP A O 1
ATOM 859 N N . CYS A 1 103 ? -11.847 -4.875 11.788 1.00 97.44 103 CYS A N 1
ATOM 860 C CA . CYS A 1 103 ? -10.849 -3.819 11.653 1.00 97.44 103 CYS A CA 1
ATOM 861 C C . CYS A 1 103 ? -9.446 -4.291 12.055 1.00 97.44 103 CYS A C 1
ATOM 863 O O . CYS A 1 103 ? -8.489 -4.019 11.327 1.00 97.44 103 CYS A O 1
ATOM 865 N N . GLU A 1 104 ? -9.319 -5.030 13.156 1.00 97.56 104 GLU A N 1
ATOM 866 C CA . GLU A 1 104 ? -8.052 -5.614 13.610 1.00 97.56 104 GLU A CA 1
ATOM 867 C C . GLU A 1 104 ? -7.499 -6.628 12.602 1.00 97.56 104 GLU A C 1
ATOM 869 O O . GLU A 1 104 ? -6.313 -6.595 12.271 1.00 97.56 104 GLU A O 1
ATOM 874 N N . LEU A 1 105 ? -8.350 -7.499 12.051 1.00 97.88 105 LEU A N 1
ATOM 875 C CA . LEU A 1 105 ? -7.960 -8.460 11.015 1.00 97.88 105 LEU A CA 1
ATOM 876 C C . LEU A 1 105 ? -7.431 -7.753 9.762 1.00 97.88 105 LEU A C 1
ATOM 878 O O . LEU A 1 105 ? -6.385 -8.127 9.223 1.00 97.88 105 LEU A O 1
ATOM 882 N N . LEU A 1 106 ? -8.123 -6.705 9.307 1.00 96.62 106 LEU A N 1
ATOM 883 C CA . LEU A 1 106 ? -7.684 -5.907 8.163 1.00 96.62 106 LEU A CA 1
ATOM 884 C C . LEU A 1 106 ? -6.369 -5.172 8.443 1.00 96.62 106 LEU A C 1
ATOM 886 O O . LEU A 1 106 ? -5.506 -5.126 7.565 1.00 96.62 106 LEU A O 1
ATOM 890 N N . LEU A 1 107 ? -6.199 -4.621 9.646 1.00 97.31 107 LEU A N 1
ATOM 891 C CA . LEU A 1 107 ? -4.971 -3.941 10.045 1.00 97.31 107 LEU A CA 1
ATOM 892 C C . LEU A 1 107 ? -3.786 -4.914 10.074 1.00 97.31 107 LEU A C 1
ATOM 894 O O . LEU A 1 107 ? -2.757 -4.636 9.459 1.00 97.31 107 LEU A O 1
ATOM 898 N N . ASN A 1 108 ? -3.955 -6.080 10.701 1.00 96.62 108 ASN A N 1
ATOM 899 C CA . ASN A 1 108 ? -2.935 -7.127 10.754 1.00 96.62 108 ASN A CA 1
ATOM 900 C C . ASN A 1 108 ? -2.515 -7.587 9.357 1.00 96.62 108 ASN A C 1
ATOM 902 O O . ASN A 1 108 ? -1.325 -7.745 9.089 1.00 96.62 108 ASN A O 1
ATOM 906 N N . LYS A 1 109 ? -3.470 -7.732 8.432 1.00 94.19 109 LYS A N 1
ATOM 907 C CA . LYS A 1 109 ? -3.162 -8.054 7.035 1.00 94.19 109 LYS A CA 1
ATOM 908 C C . LYS A 1 109 ? -2.278 -6.985 6.380 1.00 94.19 109 LYS A C 1
ATOM 910 O O . LYS A 1 109 ? -1.296 -7.332 5.727 1.00 94.19 109 LYS A O 1
ATOM 915 N N . LEU A 1 110 ? -2.594 -5.700 6.564 1.00 93.19 110 LEU A N 1
A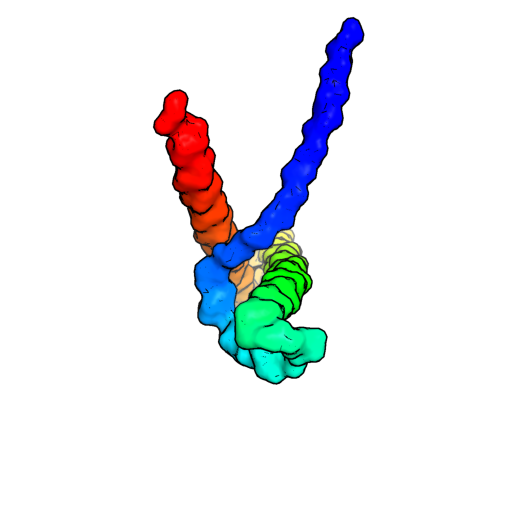TOM 916 C CA . LEU A 1 110 ? -1.798 -4.597 6.006 1.00 93.19 110 LEU A CA 1
ATOM 917 C C . LEU A 1 110 ? -0.384 -4.541 6.600 1.00 93.19 110 LEU A C 1
ATOM 919 O O . LEU A 1 110 ? 0.573 -4.282 5.871 1.00 93.19 110 LEU A O 1
ATOM 923 N N . LEU A 1 111 ? -0.246 -4.789 7.905 1.00 93.81 111 LEU A N 1
ATOM 924 C CA . LEU A 1 111 ? 1.051 -4.823 8.586 1.00 93.81 111 LEU A CA 1
ATOM 925 C C . LEU A 1 111 ? 1.897 -6.015 8.134 1.00 93.81 111 LEU A C 1
ATOM 927 O O . LEU A 1 111 ? 3.086 -5.859 7.872 1.00 93.81 111 LEU A O 1
ATOM 931 N N . PHE A 1 112 ? 1.284 -7.187 7.966 1.00 92.06 112 PHE A N 1
ATOM 932 C CA . PHE A 1 112 ? 1.968 -8.367 7.445 1.00 92.06 112 PHE A CA 1
ATOM 933 C C . PHE A 1 112 ? 2.500 -8.138 6.023 1.00 92.06 112 PHE A C 1
ATOM 935 O O . PHE A 1 112 ? 3.639 -8.487 5.712 1.00 92.06 112 PHE A O 1
ATOM 942 N N . GLU A 1 113 ? 1.707 -7.513 5.148 1.00 89.12 113 GLU A N 1
ATOM 943 C CA . GLU A 1 113 ? 2.161 -7.147 3.802 1.00 89.12 113 GLU A CA 1
ATOM 944 C C . GLU A 1 113 ? 3.363 -6.189 3.847 1.00 89.12 113 GLU A C 1
ATOM 946 O O . GLU A 1 113 ? 4.319 -6.361 3.089 1.00 89.12 113 GLU A O 1
ATOM 951 N N . GLU A 1 114 ? 3.353 -5.208 4.751 1.00 90.44 114 GLU A N 1
ATOM 952 C CA . GLU A 1 114 ? 4.466 -4.276 4.962 1.00 90.44 114 GLU A CA 1
ATOM 953 C C . GLU A 1 114 ? 5.722 -4.981 5.494 1.00 90.44 114 GLU A C 1
ATOM 955 O O . GLU A 1 114 ? 6.819 -4.768 4.971 1.00 90.44 114 GLU A O 1
ATOM 960 N N . GLU A 1 115 ? 5.566 -5.895 6.450 1.00 91.06 115 GLU A N 1
ATOM 961 C CA . GLU A 1 115 ? 6.656 -6.713 6.977 1.00 91.06 115 GLU A CA 1
ATOM 962 C C . GLU A 1 115 ? 7.300 -7.569 5.875 1.00 91.06 115 GLU A C 1
ATOM 964 O O . GLU A 1 115 ? 8.527 -7.624 5.754 1.00 91.06 115 GLU A O 1
ATOM 969 N N . MET A 1 116 ? 6.492 -8.199 5.015 1.00 88.44 116 MET A N 1
ATOM 970 C CA . MET A 1 116 ? 6.997 -8.973 3.878 1.00 88.44 116 MET A CA 1
ATOM 971 C C . MET A 1 116 ? 7.827 -8.109 2.920 1.00 88.44 116 MET A C 1
ATOM 973 O O . MET A 1 116 ? 8.897 -8.540 2.479 1.00 88.44 116 MET A O 1
ATOM 977 N N . LYS A 1 117 ? 7.394 -6.870 2.639 1.00 87.19 117 LYS A N 1
ATOM 978 C CA . LYS A 1 117 ? 8.182 -5.919 1.833 1.00 87.19 117 LYS A CA 1
ATOM 979 C C . LYS A 1 117 ? 9.500 -5.564 2.509 1.00 87.19 117 LYS A C 1
ATOM 981 O O . LYS A 1 117 ? 10.541 -5.546 1.855 1.00 87.19 117 LYS A O 1
ATOM 986 N N . MET A 1 118 ? 9.476 -5.288 3.813 1.00 87.25 118 MET A N 1
ATOM 987 C CA . MET A 1 118 ? 10.684 -4.964 4.575 1.00 87.25 118 MET A CA 1
ATOM 988 C C . MET A 1 118 ? 11.683 -6.126 4.561 1.00 87.25 118 MET A C 1
ATOM 990 O O . MET A 1 118 ? 12.867 -5.899 4.307 1.00 87.25 118 MET A O 1
ATOM 994 N N . LYS A 1 119 ? 11.207 -7.367 4.734 1.00 88.75 119 LYS A N 1
ATOM 995 C CA . LYS A 1 119 ? 12.026 -8.587 4.639 1.00 88.75 119 LYS A CA 1
ATOM 996 C C . LYS A 1 119 ? 12.624 -8.774 3.245 1.00 88.75 119 LYS A C 1
ATOM 998 O O . LYS A 1 119 ? 13.813 -9.073 3.147 1.00 88.75 119 LYS A O 1
ATOM 1003 N N . GLN A 1 120 ? 11.846 -8.558 2.179 1.00 85.94 120 GLN A N 1
ATOM 1004 C CA . GLN A 1 120 ? 12.354 -8.603 0.802 1.00 85.94 120 GLN A CA 1
ATOM 1005 C C . GLN A 1 120 ? 13.488 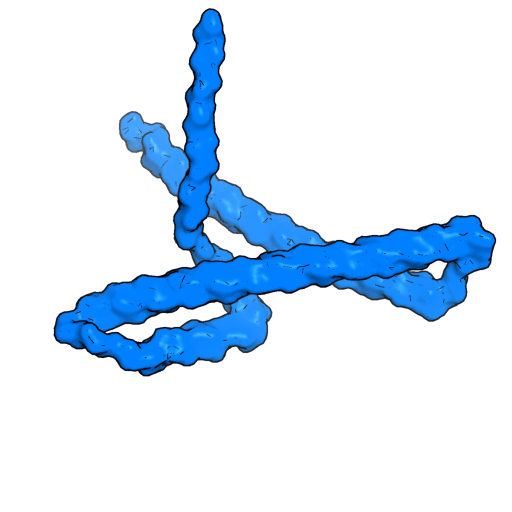-7.583 0.612 1.00 85.94 120 GLN A C 1
ATOM 1007 O O . GLN A 1 120 ? 14.594 -7.952 0.225 1.00 85.94 120 GLN A O 1
ATOM 1012 N N . ARG A 1 121 ? 13.242 -6.314 0.964 1.00 84.94 121 ARG A N 1
ATOM 1013 C CA . ARG A 1 121 ? 14.225 -5.227 0.825 1.00 84.94 121 ARG A CA 1
ATOM 1014 C C . ARG A 1 121 ? 15.494 -5.485 1.649 1.00 84.94 121 ARG A C 1
ATOM 1016 O O . ARG A 1 121 ? 16.582 -5.130 1.206 1.00 84.94 121 ARG A O 1
ATOM 1023 N N . ALA A 1 122 ? 15.367 -6.072 2.840 1.00 85.44 122 ALA A N 1
ATOM 1024 C CA . ALA A 1 122 ? 16.507 -6.430 3.682 1.00 85.44 122 ALA A CA 1
ATOM 1025 C C . ALA A 1 122 ? 17.351 -7.555 3.066 1.00 85.44 122 ALA A C 1
ATOM 1027 O O . ALA A 1 122 ? 18.570 -7.424 3.009 1.00 85.44 122 ALA A O 1
ATOM 1028 N N . ARG A 1 123 ? 16.715 -8.615 2.547 1.00 85.31 123 ARG A N 1
ATOM 1029 C CA . ARG A 1 123 ? 17.416 -9.698 1.838 1.00 85.31 123 ARG A CA 1
ATOM 1030 C C . ARG A 1 123 ? 18.149 -9.195 0.599 1.00 85.31 123 ARG A C 1
ATOM 1032 O O . ARG A 1 123 ? 19.302 -9.545 0.400 1.00 85.31 123 ARG A O 1
ATOM 1039 N N . GLU A 1 124 ? 17.505 -8.355 -0.208 1.00 82.00 124 GLU A N 1
ATOM 1040 C CA . GLU A 1 124 ? 18.133 -7.770 -1.400 1.00 82.00 124 GLU A CA 1
ATOM 1041 C C . GLU A 1 124 ? 19.355 -6.914 -1.052 1.00 82.00 124 GLU A C 1
ATOM 1043 O O . GLU A 1 124 ? 20.361 -6.978 -1.756 1.00 82.00 124 GLU A O 1
ATOM 1048 N N . ARG A 1 125 ? 19.291 -6.134 0.039 1.00 79.12 125 ARG A N 1
ATOM 1049 C CA . ARG A 1 125 ? 20.455 -5.390 0.543 1.00 79.12 125 ARG A CA 1
ATOM 1050 C C . ARG A 1 125 ? 21.585 -6.325 0.948 1.00 79.12 125 ARG A C 1
ATOM 1052 O O . ARG A 1 125 ? 22.690 -6.133 0.470 1.00 79.12 125 ARG A O 1
ATOM 1059 N N . LEU A 1 126 ? 21.286 -7.363 1.731 1.00 77.38 126 LEU A N 1
ATOM 1060 C CA . LEU A 1 126 ? 22.290 -8.335 2.166 1.00 77.38 126 LEU A CA 1
ATOM 1061 C C . LEU A 1 126 ? 22.997 -9.011 0.981 1.00 77.38 126 LEU A C 1
ATOM 1063 O O . LEU A 1 126 ? 24.208 -9.168 1.018 1.00 77.38 126 LEU A O 1
ATOM 1067 N N . ILE A 1 127 ? 22.255 -9.383 -0.068 1.00 75.31 127 ILE A N 1
ATOM 1068 C CA . ILE A 1 127 ? 22.839 -9.967 -1.287 1.00 75.31 127 ILE A CA 1
ATOM 1069 C C . ILE A 1 127 ? 23.756 -8.953 -1.985 1.00 75.31 127 ILE A C 1
ATOM 1071 O O . ILE A 1 127 ? 24.864 -9.296 -2.366 1.00 75.31 127 ILE A O 1
ATOM 1075 N N . THR A 1 128 ? 23.307 -7.702 -2.121 1.00 69.31 128 THR A N 1
ATOM 1076 C CA . THR A 1 128 ? 24.075 -6.660 -2.825 1.00 69.31 128 THR A CA 1
ATOM 1077 C C . THR A 1 128 ? 25.348 -6.266 -2.064 1.00 69.31 128 THR A C 1
ATOM 1079 O O . THR A 1 128 ? 26.387 -6.080 -2.678 1.00 69.31 128 THR A O 1
ATOM 1082 N N . GLU A 1 129 ? 25.274 -6.147 -0.736 1.00 66.69 129 GLU A N 1
ATOM 1083 C CA . GLU A 1 129 ? 26.391 -5.737 0.133 1.00 66.69 129 GLU A CA 1
ATOM 1084 C C . GLU A 1 129 ? 27.360 -6.900 0.428 1.00 66.69 129 GLU A C 1
ATOM 1086 O O . GLU A 1 129 ? 28.548 -6.680 0.642 1.00 66.69 129 GLU A O 1
ATOM 1091 N N . GLY A 1 130 ? 26.883 -8.151 0.423 1.00 57.25 130 GLY A N 1
ATOM 1092 C CA . GLY A 1 130 ? 27.727 -9.340 0.594 1.00 57.25 130 GLY A CA 1
ATOM 1093 C C . GLY A 1 130 ? 28.689 -9.580 -0.574 1.00 57.25 130 GLY A C 1
ATOM 1094 O O . GLY A 1 130 ? 29.810 -10.039 -0.353 1.00 57.25 130 GLY A O 1
ATOM 1095 N N . ASP A 1 131 ? 28.291 -9.203 -1.791 1.00 55.44 131 ASP A N 1
ATOM 1096 C CA . ASP A 1 131 ? 29.155 -9.257 -2.977 1.00 55.44 131 ASP A CA 1
ATOM 1097 C C . ASP A 1 131 ? 30.288 -8.206 -2.927 1.00 55.44 131 ASP A C 1
ATOM 1099 O O . ASP A 1 131 ? 31.340 -8.409 -3.529 1.00 55.44 131 ASP A O 1
ATOM 1103 N N . GLU A 1 132 ? 30.131 -7.111 -2.169 1.00 53.75 132 GLU A N 1
ATOM 1104 C CA . GLU A 1 132 ? 31.141 -6.041 -2.059 1.00 53.75 132 GLU A CA 1
ATOM 1105 C C . GLU A 1 132 ? 32.307 -6.374 -1.101 1.00 53.75 132 GLU A C 1
ATOM 1107 O O . GLU A 1 132 ? 33.338 -5.707 -1.154 1.00 53.75 132 GLU A O 1
ATOM 1112 N N . ASN A 1 133 ? 32.197 -7.426 -0.276 1.00 47.94 133 ASN A N 1
ATOM 1113 C CA . ASN A 1 133 ? 33.219 -7.826 0.711 1.00 47.94 133 ASN A CA 1
ATOM 1114 C C . ASN A 1 133 ? 34.050 -9.067 0.313 1.00 47.94 133 ASN A C 1
ATOM 1116 O O . ASN A 1 133 ? 34.759 -9.617 1.155 1.00 47.94 133 ASN A O 1
ATOM 1120 N N . THR A 1 134 ? 33.981 -9.521 -0.945 1.00 43.12 134 THR A N 1
ATOM 1121 C CA . THR A 1 134 ? 34.771 -10.672 -1.447 1.00 43.12 134 THR A CA 1
ATOM 1122 C C . THR A 1 134 ? 35.869 -10.241 -2.433 1.00 43.12 134 THR A C 1
ATOM 1124 O O . THR A 1 134 ? 36.064 -10.883 -3.463 1.00 43.12 134 THR A O 1
ATOM 1127 N N . ASN A 1 135 ? 36.575 -9.146 -2.138 1.00 40.22 135 ASN A N 1
ATOM 1128 C CA . ASN A 1 135 ? 37.760 -8.713 -2.890 1.00 40.22 135 ASN A CA 1
ATOM 1129 C C . ASN A 1 135 ? 38.978 -8.603 -1.975 1.00 40.22 135 ASN A C 1
ATOM 1131 O O . ASN A 1 135 ? 38.821 -8.033 -0.872 1.00 40.22 135 ASN A O 1
#

Radius of gyration: 22.09 Å; chains: 1; bounding box: 60×32×63 Å

Foldseek 3Di:
DDDDDPPDDPDDDQDDFPCLVVDPCSVVQLVVLQPDFDPDPDPVVRVVVSVVSSSVSVVVVVVVVVVVLVVLLVVLVVLLVVLVVVCVVPRDDPVSVVVNVVSVVVNVVSVVVVVSRVVVVVVVVCVVVVVVPPD